Protein AF-A0A7C3SH06-F1 (afdb_monomer_lite)

Secondary structure (DSSP, 8-state):
-EEEEEEEEEEPP--HHHHHHHHHTT----SEEEEEEEEEEPP--S----------TTSSHHHHHHHHHHHHH---

pLDDT: mean 88.26, std 7.98, range [56.47, 96.94]

Sequence (76 aa):
MAEIELVLTCPVYQSFRVQQVAGMFDVPVQQKAVQRIRVQKPELEGAWRIGLIVGPSGSGKSRLARHLFGPAVWQQ

Radius of gyration: 17.24 Å; chains: 1; bounding box: 35×26×49 Å

Structure (mmCIF, N/CA/C/O backbone):
data_AF-A0A7C3SH06-F1
#
_entry.id   AF-A0A7C3SH06-F1
#
loop_
_atom_site.group_PDB
_atom_site.id
_atom_site.type_symbol
_atom_site.label_atom_id
_atom_site.label_alt_id
_atom_site.label_comp_id
_atom_site.label_asym_id
_atom_site.label_entity_id
_atom_site.label_seq_id
_atom_site.pdbx_PDB_ins_code
_atom_site.Cartn_x
_atom_site.Cartn_y
_atom_site.Cartn_z
_atom_site.occupancy
_atom_site.B_iso_or_equiv
_atom_site.auth_seq_id
_atom_site.auth_comp_id
_atom_site.auth_asym_id
_atom_site.auth_atom_id
_atom_site.pdbx_PDB_model_num
ATOM 1 N N . MET A 1 1 ? -1.470 2.216 -24.508 1.00 68.94 1 MET A N 1
ATOM 2 C CA . MET A 1 1 ? -1.157 2.329 -23.062 1.00 68.94 1 MET A CA 1
ATOM 3 C C . MET A 1 1 ? -2.157 1.514 -22.258 1.00 68.94 1 MET A C 1
ATOM 5 O O . MET A 1 1 ? -3.354 1.714 -22.429 1.00 68.94 1 MET A O 1
ATOM 9 N N . ALA A 1 2 ? -1.690 0.601 -21.405 1.00 84.00 2 ALA A N 1
ATOM 10 C CA . ALA A 1 2 ? -2.569 -0.227 -20.574 1.00 84.00 2 ALA A CA 1
ATOM 11 C C . ALA A 1 2 ? -2.825 0.436 -19.211 1.00 84.00 2 ALA A C 1
ATOM 13 O O . ALA A 1 2 ? -1.892 0.942 -18.582 1.00 84.00 2 ALA A O 1
ATOM 14 N N . GLU A 1 3 ? -4.072 0.420 -18.741 1.00 91.38 3 GLU A N 1
ATOM 15 C CA . GLU A 1 3 ? -4.407 0.825 -17.373 1.00 91.38 3 GLU A CA 1
ATOM 16 C C . GLU A 1 3 ? -4.132 -0.324 -16.400 1.00 91.38 3 GLU A C 1
ATOM 18 O O . GLU A 1 3 ? -4.407 -1.489 -16.690 1.00 91.38 3 GLU A O 1
ATOM 23 N N . ILE A 1 4 ? -3.572 0.010 -15.240 1.00 90.75 4 ILE A N 1
ATOM 24 C CA . ILE A 1 4 ? -3.301 -0.942 -14.169 1.00 90.75 4 ILE A CA 1
ATOM 25 C C . ILE A 1 4 ? -3.958 -0.445 -12.894 1.00 90.75 4 ILE A C 1
ATOM 27 O O . ILE A 1 4 ? -3.710 0.679 -12.451 1.00 90.75 4 ILE A O 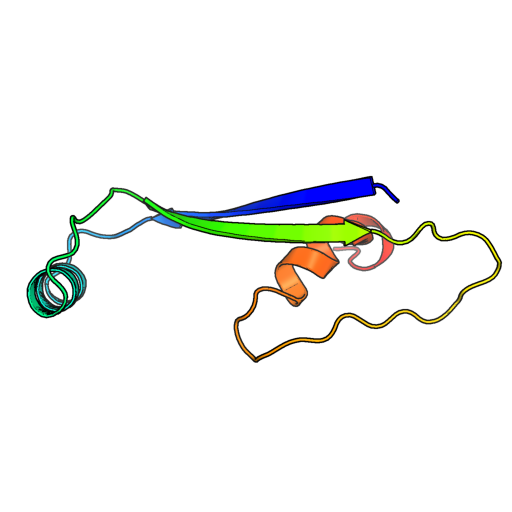1
ATOM 31 N N . GLU A 1 5 ? -4.747 -1.321 -12.278 1.00 94.06 5 GLU A N 1
ATOM 32 C CA . GLU A 1 5 ? -5.347 -1.101 -10.970 1.00 94.06 5 GLU A CA 1
ATOM 33 C C . GLU A 1 5 ? -4.722 -2.043 -9.935 1.00 94.06 5 GLU A C 1
ATOM 35 O O . GLU A 1 5 ? -4.814 -3.265 -10.030 1.00 94.06 5 GLU A O 1
ATOM 40 N N . LEU A 1 6 ? -4.098 -1.455 -8.914 1.00 93.75 6 LEU A N 1
ATOM 41 C CA . LEU A 1 6 ? -3.580 -2.161 -7.750 1.00 93.75 6 LEU A CA 1
ATOM 42 C C . LEU A 1 6 ? -4.465 -1.862 -6.538 1.00 93.75 6 LEU A C 1
ATOM 44 O O . LEU A 1 6 ? -4.537 -0.723 -6.070 1.00 93.75 6 LEU A O 1
ATOM 48 N N . VAL A 1 7 ? -5.101 -2.903 -5.999 1.00 95.12 7 VAL A N 1
ATOM 49 C CA . VAL A 1 7 ? -5.904 -2.826 -4.773 1.00 95.12 7 VAL A CA 1
ATOM 50 C C . VAL A 1 7 ? -5.079 -3.328 -3.590 1.00 95.12 7 VAL A C 1
ATOM 52 O O . VAL A 1 7 ? -4.716 -4.499 -3.510 1.00 95.12 7 VAL A O 1
ATOM 55 N N . LEU A 1 8 ? -4.788 -2.436 -2.648 1.00 93.38 8 LEU A N 1
ATOM 56 C CA . LEU A 1 8 ? -4.120 -2.747 -1.390 1.00 93.38 8 LEU A CA 1
ATOM 57 C C . LEU A 1 8 ? -5.163 -2.835 -0.282 1.00 93.38 8 LEU A C 1
ATOM 59 O O . LEU A 1 8 ? -6.009 -1.951 -0.152 1.00 93.38 8 LEU A O 1
ATOM 63 N N . THR A 1 9 ? -5.086 -3.885 0.532 1.00 94.56 9 THR A N 1
ATOM 64 C CA . THR A 1 9 ? -5.975 -4.051 1.684 1.00 94.56 9 THR A CA 1
ATOM 65 C C . THR A 1 9 ? -5.183 -4.349 2.947 1.00 94.56 9 THR A C 1
ATOM 67 O O . THR A 1 9 ? -4.132 -4.994 2.898 1.00 94.56 9 THR A O 1
ATOM 70 N N . CYS A 1 10 ? -5.684 -3.875 4.082 1.00 93.44 10 CYS A N 1
ATOM 71 C CA . CYS A 1 10 ? -5.224 -4.292 5.401 1.00 93.44 10 CYS A CA 1
ATOM 72 C C . CYS A 1 10 ? -6.419 -4.429 6.357 1.00 93.44 10 CYS A C 1
ATOM 74 O O . CYS A 1 10 ? -7.442 -3.769 6.153 1.00 93.44 10 CYS A O 1
ATOM 76 N N . PRO A 1 11 ? -6.336 -5.311 7.367 1.00 94.62 11 PRO A N 1
ATOM 77 C CA . PRO A 1 11 ? -7.382 -5.422 8.375 1.00 94.62 11 PRO A CA 1
ATOM 78 C C . PRO A 1 11 ? -7.472 -4.139 9.206 1.00 94.62 11 PRO A C 1
ATOM 80 O O . PRO A 1 11 ? -6.456 -3.519 9.523 1.00 94.62 11 PRO A O 1
ATOM 83 N N . VAL A 1 12 ? -8.691 -3.774 9.593 1.00 94.19 12 VAL A N 1
ATOM 84 C CA . VAL A 1 12 ? -8.942 -2.736 10.594 1.00 94.19 12 VAL A CA 1
ATOM 85 C C . VAL A 1 12 ? -9.322 -3.433 11.891 1.00 94.19 12 VAL A C 1
ATOM 87 O O . VAL A 1 12 ? -10.318 -4.151 11.962 1.00 94.19 12 VAL A O 1
ATOM 90 N N . TYR A 1 13 ? -8.501 -3.248 12.919 1.00 92.81 13 TYR A N 1
ATOM 91 C CA . TYR A 1 13 ? -8.697 -3.912 14.203 1.00 92.81 13 TYR A CA 1
ATOM 92 C C . TYR A 1 13 ? -9.694 -3.156 15.083 1.00 92.81 13 TYR A C 1
ATOM 94 O O . TYR A 1 13 ? -9.656 -1.928 15.170 1.00 92.81 13 TYR A O 1
ATOM 102 N N . GLN A 1 14 ? -10.536 -3.902 15.800 1.00 89.94 14 GLN A N 1
ATOM 103 C CA . GLN A 1 14 ? -11.434 -3.370 16.827 1.00 89.94 14 GLN A CA 1
ATOM 104 C C . GLN A 1 14 ? -10.612 -2.948 18.049 1.00 89.94 14 GLN A C 1
ATOM 106 O O . GLN A 1 14 ? -10.369 -3.728 18.965 1.00 89.94 14 GLN A O 1
ATOM 111 N N . SER A 1 15 ? -10.115 -1.715 18.022 1.00 94.12 15 SER A N 1
ATOM 112 C CA . SER A 1 15 ? -9.299 -1.138 19.088 1.00 94.12 15 SER A CA 1
ATOM 113 C C . SER A 1 15 ? -9.815 0.241 19.466 1.00 94.12 15 SER A C 1
ATOM 115 O O . SER A 1 15 ? -10.391 0.947 18.635 1.00 94.12 15 SER A O 1
ATOM 117 N N . PHE A 1 16 ? -9.521 0.656 20.697 1.00 95.94 16 PHE A N 1
ATOM 118 C CA . PHE A 1 16 ? -9.855 1.990 21.192 1.00 95.94 16 PHE A CA 1
ATOM 119 C C . PHE A 1 16 ? -9.361 3.104 20.251 1.00 95.94 16 PHE A C 1
ATOM 121 O O . PHE A 1 16 ? -10.115 4.009 19.908 1.00 95.94 16 PHE A O 1
ATOM 128 N N . ARG A 1 17 ? -8.119 3.001 19.749 1.00 95.50 17 ARG A N 1
ATOM 129 C CA . ARG A 1 17 ? -7.544 3.998 18.826 1.00 95.50 17 ARG A CA 1
ATOM 130 C C . ARG A 1 17 ? -8.315 4.092 17.507 1.00 95.50 17 ARG A C 1
ATOM 132 O O . ARG A 1 17 ? -8.510 5.193 17.005 1.00 95.50 17 ARG A O 1
ATOM 139 N N . VAL A 1 18 ? -8.758 2.960 16.955 1.00 94.94 18 VAL A N 1
ATOM 140 C CA . VAL A 1 18 ? -9.568 2.940 15.724 1.00 94.94 18 VAL A CA 1
ATOM 141 C C . VAL A 1 18 ? -10.927 3.594 15.962 1.00 94.94 18 VAL A C 1
ATOM 143 O O . VAL A 1 18 ? -11.333 4.431 15.164 1.00 94.94 18 VAL A O 1
ATOM 146 N N . GLN A 1 19 ? -11.598 3.267 17.068 1.00 94.56 19 GLN A N 1
ATOM 147 C CA . GLN A 1 19 ? -12.901 3.847 17.411 1.00 94.56 19 GLN A CA 1
ATOM 148 C C . GLN A 1 19 ? -12.817 5.358 17.661 1.00 94.56 19 GLN A C 1
ATOM 150 O O . GLN A 1 19 ? -13.673 6.100 17.189 1.00 94.56 19 GLN A O 1
ATOM 155 N N . GLN A 1 20 ? -11.765 5.823 18.339 1.00 96.06 20 GLN A N 1
ATOM 156 C CA . GLN A 1 20 ? -11.536 7.247 18.577 1.00 96.06 20 GLN A CA 1
ATOM 157 C C . GLN A 1 20 ? -11.379 8.021 17.259 1.00 96.06 20 GLN 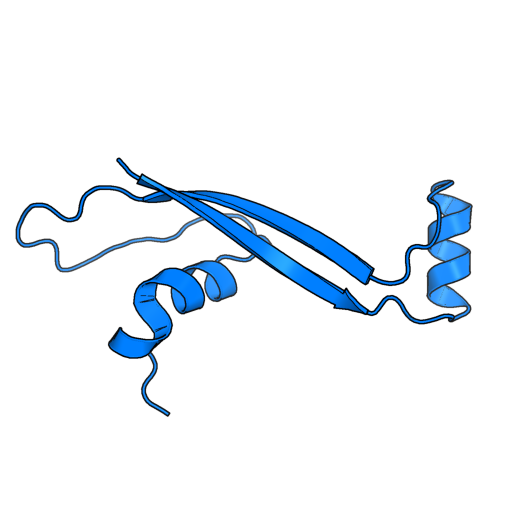A C 1
ATOM 159 O O . GLN A 1 20 ? -12.049 9.029 17.062 1.00 96.06 20 GLN A O 1
ATOM 164 N N . VAL A 1 21 ? -10.525 7.547 16.344 1.00 95.19 21 VAL A N 1
ATOM 165 C CA . VAL A 1 21 ? -10.328 8.192 15.033 1.00 95.19 21 VAL A CA 1
ATOM 166 C C . VAL A 1 21 ? -11.611 8.134 14.203 1.00 95.19 21 VAL A C 1
ATOM 168 O O . VAL A 1 21 ? -11.999 9.138 13.620 1.00 95.19 21 VAL A O 1
ATOM 171 N N . ALA A 1 22 ? -12.306 6.995 14.188 1.00 94.31 22 ALA A N 1
ATOM 172 C CA . ALA A 1 22 ? -13.580 6.862 13.488 1.00 94.31 22 ALA A CA 1
ATOM 173 C C . ALA A 1 22 ? -14.625 7.873 13.990 1.00 94.31 22 ALA A C 1
ATOM 175 O O . ALA A 1 22 ? -15.250 8.541 13.175 1.00 94.31 22 ALA A O 1
ATOM 176 N N . GLY A 1 23 ? -14.753 8.044 15.311 1.00 94.62 23 GLY A N 1
ATOM 177 C CA . GLY A 1 23 ? -15.652 9.033 15.910 1.00 94.62 23 GLY A CA 1
ATOM 178 C C . GLY A 1 23 ? -15.229 10.485 15.660 1.00 94.62 23 GLY A C 1
ATOM 179 O O . GLY A 1 23 ? -16.084 11.326 15.414 1.00 94.62 23 GLY A O 1
ATOM 180 N N . MET A 1 24 ? -13.923 10.786 15.664 1.00 96.94 24 MET A N 1
ATOM 181 C CA . MET A 1 24 ? -13.402 12.134 15.373 1.00 96.94 24 MET A CA 1
ATOM 182 C C . MET A 1 24 ? -13.735 12.618 13.956 1.00 96.94 24 MET A C 1
ATOM 184 O O . MET A 1 24 ? -13.876 13.820 13.748 1.00 96.94 24 MET A O 1
ATOM 188 N N . PHE A 1 25 ? -13.833 11.698 12.993 1.00 95.12 25 PHE A N 1
ATOM 189 C CA . PHE A 1 25 ? -14.074 12.010 11.581 1.00 95.12 25 PHE A CA 1
ATOM 190 C C . PHE A 1 25 ? -15.448 11.542 11.065 1.00 95.12 25 PHE A C 1
ATOM 192 O O . PHE A 1 25 ? -15.693 11.654 9.868 1.00 95.12 25 PHE A O 1
ATOM 199 N N . ASP A 1 26 ? -16.316 11.015 11.936 1.00 93.81 26 ASP A N 1
ATOM 200 C CA . ASP A 1 26 ? -17.625 10.427 11.595 1.00 93.81 26 ASP A CA 1
ATOM 201 C C . ASP A 1 26 ? -17.562 9.392 10.449 1.00 93.81 26 ASP A C 1
ATOM 203 O O . ASP A 1 26 ? -18.352 9.390 9.505 1.00 93.81 26 ASP A O 1
ATOM 207 N N . VAL A 1 27 ? -16.559 8.506 10.497 1.00 90.50 27 VAL A N 1
ATOM 208 C CA . VAL A 1 27 ? -16.329 7.484 9.461 1.00 90.50 27 VAL A CA 1
ATOM 209 C C . VAL A 1 27 ? -16.762 6.105 9.965 1.00 90.50 27 VAL A C 1
ATOM 211 O O . VAL A 1 27 ? -16.312 5.676 11.030 1.00 90.50 27 VAL A O 1
ATOM 214 N N . PRO A 1 28 ? -17.557 5.336 9.195 1.00 88.56 28 PRO A N 1
ATOM 215 C CA . PRO A 1 28 ? -17.925 3.980 9.582 1.00 88.56 28 PRO A CA 1
ATOM 216 C C . PRO A 1 28 ? -16.702 3.051 9.607 1.00 88.56 28 PRO A C 1
ATOM 218 O O . PRO A 1 28 ? -15.938 2.964 8.640 1.00 88.56 28 PRO A O 1
ATOM 221 N N . VAL A 1 29 ? -16.543 2.296 10.698 1.00 88.19 29 VAL A N 1
ATOM 222 C CA . VAL A 1 29 ? -15.466 1.306 10.834 1.00 88.19 29 VAL A CA 1
ATOM 223 C C . VAL A 1 29 ? -15.782 0.080 9.979 1.00 88.19 29 VAL A C 1
ATOM 225 O O . VAL A 1 29 ? -16.665 -0.716 10.293 1.00 88.19 29 VAL A O 1
ATOM 228 N N . GLN A 1 30 ? -15.034 -0.087 8.894 1.00 88.06 30 GLN A N 1
ATOM 229 C CA . GLN A 1 30 ? -15.093 -1.266 8.028 1.00 88.06 30 GLN A CA 1
ATOM 230 C C . GLN A 1 30 ? -14.138 -2.351 8.537 1.00 88.06 30 GLN A C 1
ATOM 232 O O . GLN A 1 30 ? -13.195 -2.058 9.263 1.00 88.06 30 GLN A O 1
ATOM 237 N N . GLN A 1 31 ? -14.326 -3.609 8.121 1.00 83.19 31 GLN A N 1
ATOM 238 C CA . GLN A 1 31 ? -13.418 -4.707 8.504 1.00 83.19 31 GLN A CA 1
ATOM 239 C C . GLN A 1 31 ? -12.017 -4.582 7.879 1.00 83.19 31 GLN A C 1
ATOM 241 O O . GLN A 1 31 ? -11.042 -5.128 8.401 1.00 83.19 31 GLN A O 1
ATOM 246 N N . LYS A 1 32 ? -11.906 -3.896 6.735 1.00 88.81 32 LYS A N 1
ATOM 247 C CA . LYS A 1 32 ? -10.654 -3.708 5.996 1.00 88.81 32 LYS A CA 1
ATOM 248 C C . LYS A 1 32 ? -10.562 -2.284 5.470 1.00 88.81 32 LYS A C 1
ATOM 250 O O . LYS A 1 32 ? -11.544 -1.759 4.956 1.00 88.81 32 LYS A O 1
ATOM 255 N N . ALA A 1 33 ? -9.369 -1.705 5.535 1.00 91.19 33 ALA A N 1
ATOM 256 C CA . ALA A 1 33 ? -9.052 -0.483 4.817 1.00 91.19 33 ALA A CA 1
ATOM 257 C C . ALA A 1 33 ? -8.617 -0.860 3.400 1.00 91.19 33 ALA A C 1
ATOM 259 O O . ALA A 1 33 ? -7.878 -1.831 3.206 1.00 91.19 33 ALA A O 1
ATOM 260 N N . VAL A 1 34 ? -9.097 -0.106 2.413 1.00 93.19 34 VAL A N 1
ATOM 261 C CA . VAL A 1 34 ? -8.854 -0.370 0.994 1.00 93.19 34 VAL A CA 1
ATOM 262 C C . VAL A 1 34 ? -8.257 0.870 0.349 1.00 93.19 34 VAL A C 1
ATOM 264 O O . VAL A 1 34 ? -8.856 1.941 0.384 1.00 93.19 34 VAL A O 1
ATOM 267 N N . GLN A 1 35 ? -7.104 0.709 -0.292 1.00 92.56 35 GLN A N 1
ATOM 268 C CA . GLN A 1 35 ? -6.473 1.742 -1.103 1.00 92.56 35 GLN A CA 1
ATOM 269 C C . GLN A 1 35 ? -6.368 1.253 -2.545 1.00 92.56 35 GLN A C 1
ATOM 271 O O . GLN A 1 35 ? -5.850 0.167 -2.802 1.00 92.56 35 GLN A O 1
ATOM 276 N N . ARG A 1 36 ? -6.854 2.062 -3.489 1.00 94.62 36 ARG A N 1
ATOM 277 C CA . ARG A 1 36 ? -6.770 1.783 -4.926 1.00 94.62 36 ARG A CA 1
ATOM 278 C C . ARG A 1 36 ? -5.750 2.713 -5.558 1.00 94.62 36 ARG A C 1
ATOM 280 O O . ARG A 1 36 ? -5.820 3.923 -5.372 1.00 94.62 36 ARG A O 1
ATOM 287 N N . ILE A 1 37 ? -4.805 2.137 -6.287 1.00 92.62 37 ILE A N 1
ATOM 288 C CA . ILE A 1 37 ? -3.799 2.867 -7.054 1.00 92.62 37 ILE A CA 1
ATOM 289 C C . ILE A 1 37 ? -4.058 2.549 -8.521 1.00 92.62 37 ILE A C 1
ATOM 291 O O . ILE A 1 37 ? -3.944 1.393 -8.923 1.00 92.62 37 ILE A O 1
ATOM 295 N N . ARG A 1 38 ? -4.416 3.570 -9.302 1.00 92.88 38 ARG A N 1
ATOM 296 C CA . ARG A 1 38 ? -4.621 3.460 -10.749 1.00 92.88 38 ARG A CA 1
ATOM 297 C C . ARG A 1 38 ? -3.524 4.218 -11.464 1.00 92.88 38 ARG A C 1
ATOM 299 O O . ARG A 1 38 ? -3.281 5.383 -11.151 1.00 92.88 38 ARG A O 1
ATOM 306 N N . VAL A 1 39 ? -2.843 3.547 -12.382 1.00 90.75 39 VAL A N 1
ATOM 307 C CA . VAL A 1 39 ? -1.776 4.144 -13.185 1.00 90.75 39 VAL A CA 1
ATOM 308 C C . VAL A 1 39 ? -1.880 3.682 -14.625 1.00 90.75 39 VAL A C 1
ATOM 310 O O . VAL A 1 39 ? -2.298 2.561 -14.909 1.00 90.75 39 VAL A O 1
ATOM 313 N N . GLN A 1 40 ? -1.447 4.538 -15.539 1.00 90.06 40 GLN A N 1
ATOM 314 C CA . GLN A 1 40 ? -1.233 4.152 -16.925 1.00 90.06 40 GLN A CA 1
ATOM 315 C C . GLN A 1 40 ? 0.187 3.615 -17.055 1.00 90.06 40 GLN A C 1
ATOM 317 O O . GLN A 1 40 ? 1.154 4.303 -16.721 1.00 90.06 40 GLN A O 1
ATOM 322 N N . LYS A 1 41 ? 0.321 2.372 -17.515 1.00 84.38 41 LYS A N 1
ATOM 323 C CA . LYS A 1 41 ? 1.622 1.795 -17.830 1.00 84.38 41 LYS A CA 1
ATOM 324 C C . LYS A 1 41 ? 2.024 2.244 -19.236 1.00 84.38 41 LYS A C 1
ATOM 326 O O . LYS A 1 41 ? 1.307 1.918 -20.190 1.00 84.38 41 LYS A O 1
ATOM 331 N N . PRO A 1 42 ? 3.151 2.965 -19.381 1.00 82.44 42 PRO A N 1
ATOM 332 C CA . PRO A 1 42 ? 3.679 3.271 -20.697 1.00 82.44 42 PRO A CA 1
ATOM 333 C C . PRO A 1 42 ? 4.082 1.972 -21.398 1.00 82.44 42 PRO A C 1
ATOM 335 O O . PRO A 1 42 ? 4.544 1.018 -20.763 1.00 82.44 42 PRO A O 1
ATOM 338 N N . GLU A 1 43 ? 3.890 1.936 -22.710 1.00 80.19 43 GLU A N 1
ATOM 339 C CA . GLU A 1 43 ? 4.438 0.872 -23.544 1.00 80.19 43 GLU A CA 1
ATOM 340 C C . GLU A 1 43 ? 5.964 0.977 -23.505 1.00 80.19 43 GLU A C 1
ATOM 342 O O . GLU A 1 43 ? 6.537 2.043 -23.723 1.00 80.19 43 GLU A O 1
ATOM 347 N N . LEU A 1 44 ? 6.630 -0.123 -23.150 1.00 76.38 44 LEU A N 1
ATOM 348 C CA . LEU A 1 44 ? 8.090 -0.190 -23.080 1.00 76.38 44 LEU A CA 1
ATOM 349 C C . LEU A 1 44 ? 8.652 -0.526 -24.467 1.00 76.38 44 LEU A C 1
ATOM 351 O O . LEU A 1 44 ? 9.363 -1.513 -24.634 1.00 76.38 44 LEU A O 1
ATOM 355 N N . GLU A 1 45 ? 8.277 0.259 -25.473 1.00 74.88 45 GLU A N 1
ATOM 356 C CA . GLU A 1 45 ? 8.804 0.120 -26.828 1.00 74.88 45 GLU A CA 1
ATOM 357 C C . GLU A 1 45 ? 10.157 0.841 -26.927 1.00 74.88 45 GLU A C 1
ATOM 359 O O . GLU A 1 45 ? 10.297 2.008 -26.552 1.00 74.88 45 GLU A O 1
ATOM 364 N N . GLY A 1 46 ? 11.182 0.124 -27.396 1.00 74.62 46 GLY A N 1
ATOM 365 C CA . GLY A 1 46 ? 12.558 0.618 -27.503 1.00 74.62 46 GLY A CA 1
ATOM 366 C C . GLY A 1 46 ? 13.508 0.102 -26.413 1.00 74.62 46 GLY A C 1
ATOM 367 O O . GLY A 1 46 ? 13.124 -0.604 -25.485 1.00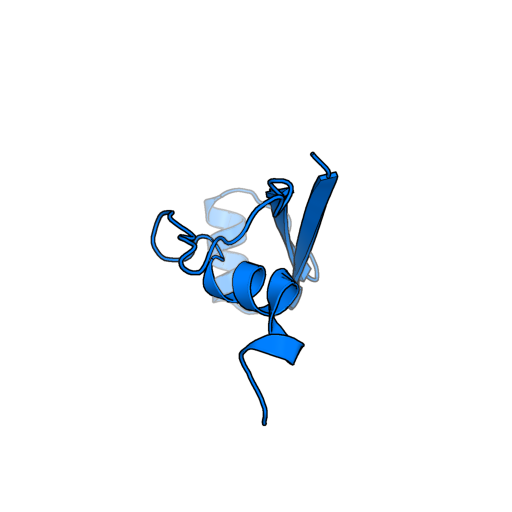 74.62 46 GLY A O 1
ATOM 368 N N . ALA A 1 47 ? 14.793 0.445 -26.531 1.00 82.56 47 ALA A N 1
ATOM 369 C CA . ALA A 1 47 ? 15.869 -0.063 -25.671 1.00 82.56 47 ALA A CA 1
ATOM 370 C C . ALA A 1 47 ? 16.012 0.712 -24.342 1.00 82.56 47 ALA A C 1
ATOM 372 O O . ALA A 1 47 ? 17.122 1.064 -23.932 1.00 82.56 47 ALA A O 1
ATOM 373 N N . TRP A 1 48 ? 14.895 1.011 -23.672 1.00 83.56 48 TRP A N 1
ATOM 374 C CA . TRP A 1 48 ? 14.900 1.727 -22.395 1.00 83.56 48 TRP A CA 1
ATOM 375 C C . TRP A 1 48 ? 15.547 0.884 -21.296 1.00 83.56 48 TRP A C 1
ATOM 377 O O . TRP A 1 48 ? 15.130 -0.240 -21.026 1.00 83.56 48 TRP A O 1
ATOM 387 N N . ARG A 1 49 ? 16.567 1.444 -20.640 1.00 81.94 49 ARG A N 1
ATOM 388 C CA . ARG A 1 49 ? 17.309 0.777 -19.553 1.00 81.94 49 ARG A CA 1
ATOM 389 C C . ARG A 1 49 ? 17.038 1.363 -18.170 1.00 81.94 49 ARG A C 1
ATOM 391 O O . ARG A 1 49 ? 17.351 0.725 -17.173 1.00 81.94 49 ARG A O 1
ATOM 398 N N . ILE A 1 50 ? 16.483 2.574 -18.107 1.00 85.56 50 ILE A N 1
ATOM 399 C CA . ILE A 1 50 ? 16.227 3.301 -16.861 1.00 85.56 50 ILE A CA 1
ATOM 400 C C . ILE A 1 50 ? 14.768 3.749 -16.859 1.00 85.56 50 ILE A C 1
ATOM 402 O O . ILE A 1 50 ? 14.301 4.355 -17.819 1.00 85.56 50 ILE A O 1
ATOM 406 N N . GLY A 1 51 ? 14.068 3.453 -15.766 1.00 86.44 51 GLY A N 1
ATOM 407 C CA . GLY A 1 51 ? 12.705 3.903 -15.508 1.00 86.44 51 GLY A CA 1
ATOM 408 C C . GLY A 1 51 ? 12.603 4.562 -14.137 1.00 86.44 51 GLY A C 1
ATOM 409 O O . GLY A 1 51 ? 13.403 4.284 -13.244 1.00 86.44 51 GLY A O 1
ATOM 410 N N . LEU A 1 52 ? 11.612 5.437 -13.967 1.00 90.00 52 LEU A N 1
ATOM 411 C CA . LEU A 1 52 ? 11.409 6.195 -12.737 1.00 90.00 52 LEU A CA 1
ATOM 412 C C . LEU A 1 52 ? 9.949 6.111 -12.282 1.00 90.00 52 LEU A C 1
ATOM 414 O O . LEU A 1 52 ? 9.033 6.389 -13.050 1.00 90.00 52 LEU A O 1
ATOM 418 N N . ILE A 1 53 ? 9.741 5.763 -11.010 1.00 89.94 53 ILE A N 1
ATOM 419 C CA . ILE A 1 53 ? 8.437 5.819 -10.339 1.00 89.94 53 ILE A CA 1
ATOM 420 C C . ILE A 1 53 ? 8.518 6.911 -9.271 1.00 89.94 53 ILE A C 1
ATOM 422 O O . ILE A 1 53 ? 9.223 6.759 -8.274 1.00 89.94 53 ILE A O 1
ATOM 426 N N . VAL A 1 54 ? 7.789 8.009 -9.469 1.00 91.81 54 VAL A N 1
ATOM 427 C CA . VAL A 1 54 ? 7.787 9.185 -8.580 1.00 91.81 54 VAL A CA 1
ATOM 428 C C . VAL A 1 54 ? 6.452 9.364 -7.864 1.00 91.81 54 VAL A C 1
ATOM 430 O O . VAL A 1 54 ? 5.426 8.837 -8.281 1.00 91.81 54 VAL A O 1
ATOM 433 N N . GLY A 1 55 ? 6.477 10.096 -6.750 1.00 90.56 55 GLY A N 1
ATOM 434 C CA . GLY A 1 55 ? 5.287 10.425 -5.965 1.00 90.56 55 GLY A CA 1
ATOM 435 C C . GLY A 1 55 ? 5.579 10.621 -4.471 1.00 90.56 55 GLY A C 1
ATOM 436 O O . GLY A 1 55 ? 6.642 10.202 -3.992 1.00 90.56 55 GLY A O 1
ATOM 437 N N . PRO A 1 56 ? 4.636 11.199 -3.703 1.00 94.06 56 PRO A N 1
ATOM 438 C CA . PRO A 1 56 ? 4.808 11.523 -2.282 1.00 94.06 56 PRO A CA 1
ATOM 439 C C . PRO A 1 56 ? 5.195 10.319 -1.416 1.00 94.06 56 PRO A C 1
ATOM 441 O O . PRO A 1 56 ? 4.949 9.167 -1.793 1.00 94.06 56 PRO A O 1
ATOM 444 N N . SER A 1 57 ? 5.784 10.547 -0.239 1.00 93.94 57 SER A N 1
ATOM 445 C CA . SER A 1 57 ? 6.008 9.463 0.731 1.00 93.94 57 SER A CA 1
ATOM 446 C C . SER A 1 57 ? 4.682 8.772 1.089 1.00 93.94 57 SER A C 1
ATOM 448 O O . SER A 1 57 ? 3.634 9.408 1.101 1.00 93.94 57 SER A O 1
ATOM 450 N N . GLY A 1 58 ? 4.699 7.453 1.293 1.00 88.88 58 GLY A N 1
ATOM 451 C CA . GLY A 1 58 ? 3.490 6.678 1.616 1.00 88.88 58 GLY A CA 1
ATOM 452 C C . GLY A 1 58 ? 2.496 6.430 0.466 1.00 88.88 58 GLY A C 1
ATOM 453 O O . GLY A 1 58 ? 1.590 5.624 0.629 1.00 88.88 58 GLY A O 1
ATOM 454 N N . SER A 1 59 ? 2.684 7.006 -0.727 1.00 89.94 59 SER A N 1
ATOM 455 C CA . SER A 1 59 ? 1.758 6.850 -1.877 1.00 89.94 59 SER A CA 1
ATOM 456 C C . SER A 1 59 ? 1.664 5.440 -2.489 1.00 89.94 59 SER A C 1
ATOM 458 O O . SER A 1 59 ? 0.883 5.218 -3.408 1.00 89.94 59 SER A O 1
ATOM 460 N N . GLY A 1 60 ? 2.456 4.475 -2.013 1.00 90.94 60 GLY A N 1
ATOM 461 C CA . GLY A 1 60 ? 2.415 3.092 -2.504 1.00 90.94 60 GLY A CA 1
ATOM 462 C C . GLY A 1 60 ? 3.367 2.769 -3.662 1.00 90.94 60 GLY A C 1
ATOM 463 O O . GLY A 1 60 ? 3.295 1.667 -4.198 1.00 90.94 60 GLY A O 1
ATOM 464 N N . LYS A 1 61 ? 4.318 3.652 -4.003 1.00 93.31 61 LYS A N 1
ATOM 465 C CA . LYS A 1 61 ? 5.324 3.433 -5.071 1.00 93.31 61 LYS A CA 1
ATOM 466 C C . LYS A 1 61 ? 6.016 2.072 -5.002 1.00 93.31 61 LYS A C 1
ATOM 468 O O . LYS A 1 61 ? 6.045 1.352 -5.989 1.00 93.31 61 LYS A O 1
ATOM 473 N N . SER A 1 62 ? 6.532 1.683 -3.834 1.00 91.88 62 SER A N 1
ATOM 474 C CA . SER A 1 62 ? 7.240 0.404 -3.682 1.00 91.88 62 SER A CA 1
ATOM 475 C C . SER A 1 62 ? 6.307 -0.802 -3.820 1.00 91.88 62 SER A C 1
ATOM 477 O O . SER A 1 62 ? 6.741 -1.867 -4.249 1.00 91.88 62 SER A O 1
ATOM 479 N N . ARG A 1 63 ? 5.017 -0.655 -3.477 1.00 92.88 63 ARG A N 1
ATOM 480 C CA . ARG A 1 63 ? 4.002 -1.691 -3.723 1.00 92.88 63 ARG A CA 1
ATOM 481 C C . ARG A 1 63 ? 3.703 -1.804 -5.217 1.00 92.88 63 ARG A C 1
ATOM 483 O O . ARG A 1 63 ? 3.695 -2.915 -5.730 1.00 92.88 63 ARG A O 1
ATOM 490 N N . LEU A 1 64 ? 3.541 -0.671 -5.901 1.00 91.75 64 LEU A N 1
ATOM 491 C CA . LEU A 1 64 ? 3.339 -0.614 -7.347 1.00 91.75 64 LEU A CA 1
ATOM 492 C C . LEU A 1 64 ? 4.536 -1.203 -8.109 1.00 91.75 64 LEU A C 1
ATOM 494 O O . LEU A 1 64 ? 4.352 -2.070 -8.953 1.00 91.75 64 LEU A O 1
ATOM 498 N N . ALA A 1 65 ? 5.762 -0.809 -7.761 1.00 90.88 65 ALA A N 1
ATOM 499 C CA . ALA A 1 65 ? 6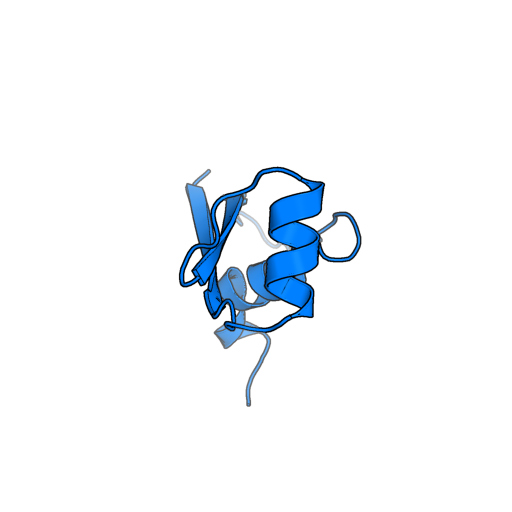.985 -1.314 -8.382 1.00 90.88 65 ALA A CA 1
ATOM 500 C C . ALA A 1 65 ? 7.101 -2.842 -8.271 1.00 90.88 65 ALA A C 1
ATOM 502 O O . ALA A 1 65 ? 7.360 -3.515 -9.263 1.00 90.88 65 ALA A O 1
ATOM 503 N N . ARG A 1 66 ? 6.843 -3.402 -7.080 1.00 90.50 66 ARG A N 1
ATOM 504 C CA . ARG A 1 66 ? 6.830 -4.858 -6.874 1.00 90.50 66 ARG A CA 1
ATOM 505 C C . ARG A 1 66 ? 5.700 -5.552 -7.628 1.00 90.50 66 ARG A C 1
ATOM 507 O O . ARG A 1 66 ? 5.903 -6.652 -8.117 1.00 90.50 66 ARG A O 1
ATOM 514 N N . HIS A 1 67 ? 4.524 -4.940 -7.730 1.00 90.06 67 HIS A N 1
ATOM 515 C CA . HIS A 1 67 ? 3.425 -5.510 -8.507 1.00 90.06 67 HIS A CA 1
ATOM 516 C C . HIS A 1 67 ? 3.761 -5.577 -10.006 1.00 90.06 67 HIS A C 1
ATOM 518 O O . HIS A 1 67 ? 3.472 -6.576 -10.653 1.00 90.06 67 HIS A O 1
ATOM 524 N N . LEU A 1 68 ? 4.411 -4.540 -10.544 1.00 87.56 68 LEU A N 1
ATOM 525 C CA . LEU A 1 68 ? 4.735 -4.439 -11.970 1.00 87.56 68 LEU A CA 1
ATOM 526 C C . LEU A 1 68 ? 5.999 -5.203 -12.384 1.00 87.56 68 LEU A C 1
ATOM 528 O O . LEU A 1 68 ? 6.051 -5.729 -13.492 1.00 87.56 68 LEU A O 1
ATOM 532 N N . PHE A 1 69 ? 7.018 -5.225 -11.522 1.00 86.31 69 PHE A N 1
ATOM 533 C CA . PHE A 1 69 ? 8.370 -5.692 -11.856 1.00 86.31 69 PHE A CA 1
ATOM 534 C C . PHE A 1 69 ? 8.954 -6.667 -10.825 1.00 86.31 69 PHE A C 1
ATOM 536 O O . PHE A 1 69 ? 10.109 -7.061 -10.950 1.00 86.31 69 PHE A O 1
ATOM 543 N N . GLY A 1 70 ? 8.174 -7.063 -9.812 1.00 84.00 70 GLY A N 1
ATOM 544 C CA . GLY A 1 70 ? 8.584 -7.923 -8.696 1.00 84.00 70 GLY A CA 1
ATOM 545 C C . GLY A 1 70 ? 9.458 -9.103 -9.115 1.00 84.00 70 GLY A C 1
ATOM 546 O O . GLY A 1 70 ? 10.621 -9.126 -8.728 1.00 84.00 70 GLY A O 1
ATOM 547 N N . PRO A 1 71 ? 8.954 -10.021 -9.957 1.00 79.06 71 PRO A N 1
ATOM 548 C CA . PRO A 1 71 ? 9.707 -11.205 -10.376 1.00 79.06 71 PRO A CA 1
ATOM 549 C C . PRO A 1 71 ? 11.004 -10.904 -11.143 1.00 79.06 71 PRO A C 1
ATOM 551 O O . PRO A 1 71 ? 11.928 -11.707 -11.118 1.00 79.06 71 PRO A O 1
ATOM 554 N N . ALA A 1 72 ? 11.077 -9.761 -11.831 1.00 75.44 72 ALA A N 1
ATOM 555 C CA . ALA A 1 72 ? 12.231 -9.383 -12.646 1.00 75.44 72 ALA A CA 1
ATOM 556 C C . ALA A 1 72 ? 13.333 -8.669 -11.844 1.00 75.44 72 ALA A C 1
ATOM 558 O O . ALA A 1 72 ? 14.471 -8.609 -12.299 1.00 75.44 72 ALA A O 1
ATOM 559 N N . VAL A 1 73 ? 12.997 -8.099 -10.680 1.00 75.62 73 VAL A N 1
ATOM 560 C CA . VAL A 1 73 ? 13.890 -7.207 -9.915 1.00 75.62 73 VAL A CA 1
ATOM 561 C C . VAL A 1 73 ? 14.153 -7.710 -8.492 1.00 75.62 73 VAL A C 1
ATOM 563 O O . VAL A 1 73 ? 15.232 -7.485 -7.955 1.00 75.62 73 VAL A O 1
ATOM 566 N N . TRP A 1 74 ? 13.197 -8.403 -7.874 1.00 71.06 74 TRP A N 1
ATOM 567 C CA . TRP A 1 74 ? 13.327 -8.983 -6.538 1.00 71.06 74 TRP A CA 1
ATOM 568 C C . TRP A 1 74 ? 13.338 -10.510 -6.646 1.00 71.06 74 TRP A C 1
ATOM 570 O O . TRP A 1 74 ? 12.288 -11.150 -6.592 1.00 71.06 74 TRP A O 1
ATOM 580 N N . GLN A 1 75 ? 14.531 -11.085 -6.798 1.00 61.06 75 GLN A N 1
ATOM 581 C CA . GLN A 1 75 ? 14.764 -12.502 -6.514 1.00 61.06 75 GLN A CA 1
ATOM 582 C C . GLN A 1 75 ? 14.874 -12.665 -4.991 1.00 61.06 75 GLN A C 1
ATOM 584 O O . GLN A 1 75 ? 15.488 -11.819 -4.336 1.00 61.06 75 GLN A O 1
ATOM 589 N N . GLN A 1 76 ? 14.189 -13.670 -4.436 1.00 56.47 76 GLN A N 1
ATOM 590 C CA . GLN A 1 76 ? 14.297 -14.019 -3.014 1.00 56.47 76 GLN A CA 1
ATOM 591 C C . GLN A 1 76 ? 15.693 -14.535 -2.683 1.00 56.47 76 GLN A C 1
ATOM 593 O O . GLN A 1 76 ? 16.241 -15.283 -3.522 1.00 56.47 76 GLN A O 1
#

Foldseek 3Di:
DDKDKDKDKDADDPDPVSVVVCVVVVHDDDRMDIDIDIDDDDDPPDDDDDDDDDDDPPPCSVVVCCVVCVVPPDDD

=== Feature glossary ===
A reading guide for the features in this record.

Start from the sequence.

  · Sequence gives the chain of amino acids in standard one-letter code (A=alanine, C=cysteine, …, Y=tyrosine), read N→C. It is the only feature that is directly encoded by the gene; all structural features are derived from the folded form of this sequence.

Fold it, and you get atomic coordinates and the backbone conformation that goes with them.

  · The mmCIF table is the protein's shape written out atom by atom. For each backbone N, Cα, C, and carbonyl O, it records an (x, y, z) coordinate triple in Å plus the residue type, chain letter, and residue number.

  · Backbone dihedral angles. Every residue except chain termini has a φ (preceding-C → N → Cα → C) and a ψ (N → Cα → C → next-N). They are reported in degrees following the IUPAC sign convention. Secondary structure is essentially a statement about which (φ, ψ) basin each residue occupies.

  · DSSP 8-state secondary structure assigns each residue one of H (α-helix), G (3₁₀-helix), I (π-helix), E (extended β-strand), B (isolated β-bridge), T (hydrogen-bonded turn), S (bend), or '-' (coil). The assignment is computed from backbone hydrogen-bond geometry via the Kabsch–Sander algorithm.

  · P-SEA three-state annotation labels each residue as helix, strand, or coil based purely on the geometry of the Cα trace. It serves as a fallback when the full backbone (and thus DSSP) is unavailable.

Summarize the fold with a h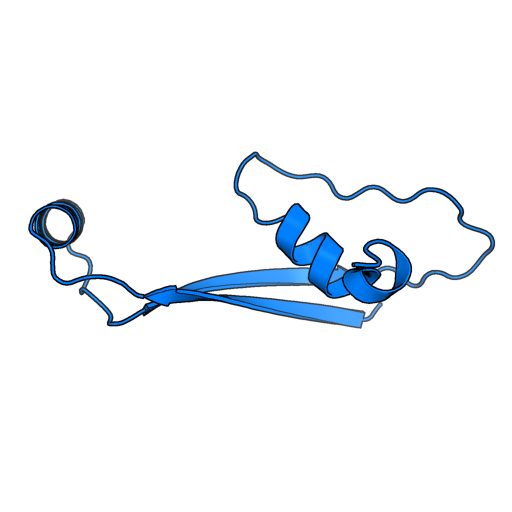andful of shape descriptors and a per-residue structural alphabet.

  · Radius of gyration (Rg) is the root-mean-square distance of Cα atoms from their centroid — a single number for overall size and compactness. A globular domain of N residues has Rg ≈ 2.2·N^0.38 Å; an extended or disordered chain has a much larger Rg. The Cα contact count is the number of residue pairs whose Cα atoms are within 8 Å and are more than four positio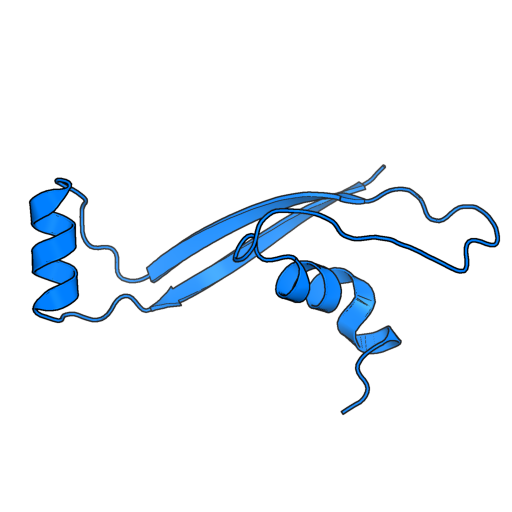ns apart in sequence — a standard proxy for tertiary packing density. The bounding box is the smallest axis-aligned box enclosing all Cα atoms.

  · Foldseek's 3Di representation compresses backbone geometry into a per-residue letter drawn from a learned twenty-state alphabet. It captures the tertiary interaction pattern around each residue — which residues are packed against it in space, regardless of where they are in sequence.

  · Accessible surface area quantifies burial. A residue with SASA near zero is packed into the hydrophobic core; one with SASA >100 Å² sits on the surface. Computed here via the Shrake–Rupley numerical algorithm with a 1.4 Å probe.

Ask how reliable the model is.

  · For AlphaFold models, the B-factor field carries pLDDT — the model's own estimate of local accuracy on a 0–100 scale. Regions with pLDDT<50 should be treated as essentially unmodeled; they often correspond to intrinsically disordered segments.

  · For experimental (PDB) structures, the B-factor (temperature factor) quantifies the positional spread of each atom in the crystal — a combination of thermal vibration and static disorder — in units of Å². High B-factors mark flexible loops or poorly resolved regions; low B-factors mark the rigid, well-ordered core.

  · PAE(i, j) answers: if I align the predicted and true structures on residue i, how far off (in Å) do I expect residue j to be? A block-diagonal PAE matrix with low values on the blocks and high values off-diagonal is the signature of a multi-domain protein with confidently predicted domains but uncertain inter-domain orientation.

Place it in context: what it resembles, what it is annotated as, and how it looks.

  · Structural nearest neighbors (via Foldseek easy-search vs the PDB). Reported per hit: target PDB id, E-value, and alignment TM-score. A TM-score above ~0.5 is the conventional threshold for 'same fold'.

  · Functional annotations link the protein to curated databases. InterPro entries identify conserved domains and families by matching the sequence against member-database signatures (Pfam, PROSITE, CDD, …). Gene Ontology (GO) terms describe molecular function, biological process, and cellular component in a controlled vocabulary. CATH places the structure in a hierarchical fold classification (Class/Architecture/Topology/Homologous-superfamily). The organism is the source species.

  · Plot images: a contact map (which residues are close in 3D, as an N×N binary image), a Ramachandran scatter (backbone torsion angles, revealing secondary-structure composition at a glance), and — for AlphaFold structures — a PAE heatmap (pairwise prediction confidence).

  · Structure images are PyMOL renders from six orthogonal camera directions. Cartoon representation draws helices as coils and strands as arrows; sticks shows the backbone as bonds; surface shows the solvent-excluded envelope. Rainbow coloring maps sequence position to hue (blue→red, N→C); chain coloring assigns a distinct color per polypeptide.